Protein AF-A0AAJ2EIU6-F1 (afdb_monomer_lite)

pLDDT: mean 73.15, std 19.84, range [36.06, 94.31]

Foldseek 3Di:
DDDDDDDDDDDDDDPPDDPDCDDPDPPRDDDPVRVPVVVVVCQCQQCDAPDPVCPRPDPVNSVVSNVVCCVVCVVVVVVPPDPPDD

Structure (mmCIF, N/CA/C/O backbone):
data_AF-A0AAJ2EIU6-F1
#
_entry.id   AF-A0AAJ2EIU6-F1
#
loop_
_atom_site.group_PDB
_atom_site.id
_atom_site.type_symbol
_atom_site.label_atom_id
_atom_site.label_alt_id
_atom_site.label_comp_id
_atom_site.label_asym_id
_atom_site.label_entity_id
_atom_site.label_seq_id
_atom_site.pdbx_PDB_ins_code
_atom_site.Cartn_x
_atom_site.Cartn_y
_atom_site.Cartn_z
_atom_site.occupancy
_atom_site.B_iso_or_equiv
_atom_site.auth_seq_id
_atom_site.auth_comp_id
_atom_site.auth_asym_id
_atom_site.auth_atom_id
_atom_site.pdbx_PDB_model_num
ATOM 1 N N . MET A 1 1 ? -8.968 53.858 6.745 1.00 40.19 1 MET A N 1
ATOM 2 C CA . MET A 1 1 ? -8.555 53.745 5.329 1.00 40.19 1 MET A CA 1
ATOM 3 C C . MET A 1 1 ? -8.641 52.277 4.947 1.00 40.19 1 MET A C 1
ATOM 5 O O . MET A 1 1 ? -8.227 51.440 5.732 1.00 40.19 1 MET A O 1
ATOM 9 N N . LYS A 1 2 ? -9.325 51.968 3.843 1.00 45.75 2 LYS A N 1
ATOM 10 C CA . LYS A 1 2 ? -9.706 50.610 3.430 1.00 45.75 2 LYS A CA 1
ATOM 11 C C . LYS A 1 2 ? -8.580 50.061 2.550 1.00 45.75 2 LYS A C 1
ATOM 13 O O . LYS A 1 2 ? -8.411 50.556 1.439 1.00 45.75 2 LYS A O 1
ATOM 18 N N . HIS A 1 3 ? -7.789 49.108 3.031 1.00 46.44 3 HIS A N 1
ATOM 19 C CA . HIS A 1 3 ? -6.740 48.496 2.212 1.00 46.44 3 HIS A CA 1
ATOM 20 C C . HIS A 1 3 ? -7.314 47.250 1.539 1.00 46.44 3 HIS A C 1
ATOM 22 O O . HIS A 1 3 ? -7.464 46.201 2.156 1.00 46.44 3 HIS A O 1
ATOM 28 N N . THR A 1 4 ? -7.704 47.418 0.276 1.00 44.06 4 THR A N 1
ATOM 29 C CA . THR A 1 4 ? -8.127 46.335 -0.616 1.00 44.06 4 THR A CA 1
ATOM 30 C C . THR A 1 4 ? -6.863 45.624 -1.083 1.00 44.06 4 THR A C 1
ATOM 32 O O . THR A 1 4 ? -6.096 46.198 -1.854 1.00 44.06 4 THR A O 1
ATOM 35 N N . ILE A 1 5 ? -6.601 44.417 -0.581 1.00 49.44 5 ILE A N 1
ATOM 36 C CA . ILE A 1 5 ? -5.477 43.603 -1.050 1.00 49.44 5 ILE A CA 1
ATOM 37 C C . ILE A 1 5 ? -5.940 42.869 -2.308 1.00 49.44 5 ILE A C 1
ATOM 39 O O . ILE A 1 5 ? -6.828 42.020 -2.273 1.00 49.44 5 ILE A O 1
ATOM 43 N N . ILE A 1 6 ? -5.360 43.289 -3.427 1.00 50.22 6 ILE A N 1
ATOM 44 C CA . ILE A 1 6 ? -5.541 42.749 -4.770 1.00 50.22 6 ILE A CA 1
ATOM 45 C C . ILE A 1 6 ? -4.957 41.332 -4.793 1.00 50.22 6 ILE A C 1
ATOM 47 O O . ILE A 1 6 ? -3.811 41.121 -4.399 1.00 50.22 6 ILE A O 1
ATOM 51 N N . GLY A 1 7 ? -5.773 40.365 -5.218 1.00 40.59 7 GLY A N 1
ATOM 52 C CA . GLY A 1 7 ? -5.408 38.955 -5.300 1.00 40.59 7 GLY A CA 1
ATOM 53 C C . GLY A 1 7 ? -4.250 38.721 -6.268 1.00 40.59 7 GLY A C 1
ATOM 54 O O . GLY A 1 7 ? -4.305 39.111 -7.433 1.00 40.59 7 GLY A O 1
ATOM 55 N N . LEU A 1 8 ? -3.203 38.070 -5.769 1.00 46.31 8 LEU A N 1
ATOM 56 C CA . LEU A 1 8 ? -2.065 37.610 -6.550 1.00 46.31 8 LEU A CA 1
ATOM 57 C C . LEU A 1 8 ? -2.477 36.337 -7.307 1.00 46.31 8 LEU A C 1
ATOM 59 O O . LEU A 1 8 ? -2.544 35.256 -6.726 1.00 46.31 8 LEU A O 1
ATOM 63 N N . ALA A 1 9 ? -2.789 36.473 -8.596 1.00 51.25 9 ALA A N 1
ATOM 64 C CA . ALA A 1 9 ? -2.988 35.338 -9.490 1.00 51.25 9 ALA A CA 1
ATOM 65 C C . ALA A 1 9 ? -1.627 34.680 -9.775 1.00 51.25 9 ALA A C 1
ATOM 67 O O . ALA A 1 9 ? -0.791 35.232 -10.491 1.00 51.25 9 ALA A O 1
ATOM 68 N N . LEU A 1 10 ? -1.393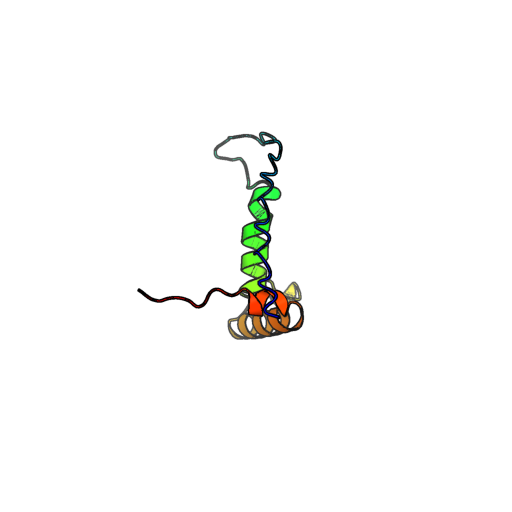 33.516 -9.169 1.00 46.97 10 LEU A N 1
ATOM 69 C CA . LEU A 1 10 ? -0.191 32.714 -9.370 1.00 46.97 10 LEU A CA 1
ATOM 70 C C . LEU A 1 10 ? -0.302 31.980 -10.718 1.00 46.97 10 LEU A C 1
ATOM 72 O O . LEU A 1 10 ? -1.164 31.119 -10.891 1.00 46.97 10 LEU A O 1
ATOM 76 N N . LEU A 1 11 ? 0.546 32.352 -11.681 1.00 47.44 11 LEU A N 1
ATOM 77 C CA . LEU A 1 11 ? 0.654 31.682 -12.978 1.00 47.44 11 LEU A CA 1
ATOM 78 C C . LEU A 1 11 ? 1.109 30.225 -12.796 1.00 47.44 11 LEU A C 1
ATOM 80 O O . LEU A 1 11 ? 2.173 29.962 -12.237 1.00 47.44 11 LEU A O 1
ATOM 84 N N . LEU A 1 12 ? 0.308 29.293 -13.319 1.00 48.31 12 LEU A N 1
ATOM 85 C CA . LEU A 1 12 ? 0.646 27.878 -13.473 1.00 48.31 12 LEU A CA 1
ATOM 86 C C . LEU A 1 12 ? 1.842 27.727 -14.426 1.00 48.31 12 LEU A C 1
ATOM 88 O O . LEU A 1 12 ? 1.735 28.005 -15.621 1.00 48.31 12 LEU A O 1
ATOM 92 N N . GLY A 1 13 ? 2.973 27.258 -13.902 1.00 43.00 13 GLY A N 1
ATOM 93 C CA . GLY A 1 13 ? 4.097 26.795 -14.709 1.00 43.00 13 GLY A CA 1
ATOM 94 C C . GLY A 1 13 ? 3.775 25.435 -15.323 1.00 43.00 13 GLY A C 1
ATOM 95 O O . GLY A 1 13 ? 3.665 24.441 -14.610 1.00 43.00 13 GLY A O 1
ATOM 96 N N . ALA A 1 14 ? 3.628 25.382 -16.645 1.00 54.25 14 ALA A N 1
ATOM 97 C CA . ALA A 1 14 ? 3.590 24.126 -17.381 1.00 54.25 14 ALA A CA 1
ATOM 98 C C . ALA A 1 14 ? 5.009 23.535 -17.417 1.00 54.25 14 ALA A C 1
ATOM 100 O O . ALA A 1 14 ? 5.855 23.967 -18.199 1.00 54.25 14 ALA A O 1
ATOM 101 N N . ALA A 1 15 ? 5.285 22.567 -16.544 1.00 52.22 15 ALA A N 1
ATOM 102 C CA . ALA A 1 15 ? 6.495 21.763 -16.622 1.00 52.22 15 ALA A CA 1
ATOM 103 C C . ALA A 1 15 ? 6.348 20.763 -17.779 1.00 52.22 15 ALA A C 1
ATOM 105 O O . ALA A 1 15 ? 5.704 19.725 -17.652 1.00 52.22 15 ALA A O 1
ATOM 106 N N . SER A 1 16 ? 6.927 21.082 -18.933 1.00 57.25 16 SER A N 1
ATOM 107 C CA . SER A 1 16 ? 7.121 20.128 -20.024 1.00 57.25 16 SER A CA 1
ATOM 108 C C . SER A 1 16 ? 8.232 19.147 -19.636 1.00 57.25 16 SER A C 1
ATOM 110 O O . SER A 1 16 ? 9.415 19.453 -19.785 1.00 57.25 16 SER A O 1
ATOM 112 N N . ALA A 1 17 ? 7.856 17.985 -19.098 1.00 60.25 17 ALA A N 1
ATOM 113 C CA . ALA A 1 17 ? 8.778 16.874 -18.883 1.00 60.25 17 ALA A CA 1
ATOM 114 C C . ALA A 1 17 ? 9.095 16.177 -20.224 1.00 60.25 17 ALA A C 1
ATOM 116 O O . ALA A 1 17 ? 8.196 16.031 -21.058 1.00 60.25 17 ALA A O 1
ATOM 117 N N . PRO A 1 18 ? 10.344 15.737 -20.468 1.00 50.91 18 PRO A N 1
ATOM 118 C CA . PRO A 1 18 ? 10.673 14.977 -21.666 1.00 50.91 18 PRO A CA 1
ATOM 119 C C . PRO A 1 18 ? 10.011 13.594 -21.614 1.00 50.91 18 PRO A C 1
ATOM 121 O O . PRO A 1 18 ? 10.231 12.820 -20.682 1.00 50.91 18 PRO A O 1
ATOM 124 N N . VAL A 1 19 ? 9.219 13.271 -22.640 1.00 57.75 19 VAL A N 1
ATOM 125 C CA . VAL A 1 19 ? 8.755 11.905 -22.905 1.00 57.75 19 VAL A CA 1
ATOM 126 C C . VAL A 1 19 ? 9.979 11.069 -23.282 1.00 57.75 19 VAL A C 1
ATOM 128 O O . VAL A 1 19 ? 10.547 11.204 -24.364 1.00 57.75 19 VAL A O 1
ATOM 131 N N . LEU A 1 20 ? 10.434 10.228 -22.356 1.00 54.72 20 LEU A N 1
ATOM 132 C CA . LEU A 1 20 ? 11.349 9.138 -22.669 1.00 54.72 20 LEU A CA 1
ATOM 133 C C . LEU A 1 20 ? 10.491 7.981 -23.181 1.00 54.72 20 LEU A C 1
ATOM 135 O O . LEU A 1 20 ? 9.772 7.356 -22.400 1.00 54.72 20 LEU A O 1
ATOM 139 N N . ALA A 1 21 ? 10.541 7.731 -24.490 1.00 56.00 21 ALA A N 1
ATOM 140 C CA . ALA A 1 21 ? 9.890 6.591 -25.123 1.00 56.00 21 ALA A CA 1
ATOM 141 C C . ALA A 1 21 ? 10.483 5.287 -24.561 1.00 56.00 21 ALA A C 1
ATOM 143 O O . ALA A 1 21 ? 11.589 4.883 -24.916 1.00 56.00 21 ALA A O 1
ATOM 144 N N . HIS A 1 22 ? 9.758 4.657 -23.640 1.00 56.16 22 HIS A N 1
ATOM 145 C CA . HIS A 1 22 ? 10.016 3.294 -23.189 1.00 56.16 22 HIS A CA 1
ATOM 146 C C . HIS A 1 22 ? 9.093 2.393 -24.008 1.00 56.16 22 HIS A C 1
ATOM 148 O O . HIS A 1 22 ? 7.910 2.695 -24.103 1.00 56.16 22 HIS A O 1
ATOM 154 N N . GLY A 1 23 ? 9.664 1.365 -24.643 1.00 53.00 23 GLY A N 1
ATOM 155 C CA . GLY A 1 23 ? 9.094 0.634 -25.781 1.00 53.00 23 GLY A CA 1
ATOM 156 C C . GLY A 1 23 ? 7.572 0.469 -25.786 1.00 53.00 23 GLY A C 1
ATOM 157 O O . GLY A 1 23 ? 7.011 -0.097 -24.864 1.00 53.00 23 GLY A O 1
ATOM 158 N N . ASP A 1 24 ? 6.922 0.900 -26.865 1.00 52.75 24 ASP A N 1
ATOM 159 C CA . ASP A 1 24 ? 5.475 0.774 -27.100 1.00 52.75 24 ASP A CA 1
ATOM 160 C C . ASP A 1 24 ? 5.101 -0.608 -27.683 1.00 52.75 24 ASP A C 1
ATOM 162 O O . ASP A 1 24 ? 4.491 -0.719 -28.748 1.00 52.75 24 ASP A O 1
ATOM 166 N N . GLY A 1 25 ? 5.521 -1.693 -27.028 1.00 55.94 25 GLY A N 1
ATOM 167 C CA . GLY A 1 25 ? 5.103 -3.057 -27.379 1.00 55.94 25 GLY A CA 1
ATOM 168 C C . GLY A 1 25 ? 3.902 -3.515 -26.539 1.00 55.94 25 GLY A C 1
ATOM 169 O O . GLY A 1 25 ? 3.790 -3.097 -25.391 1.00 55.9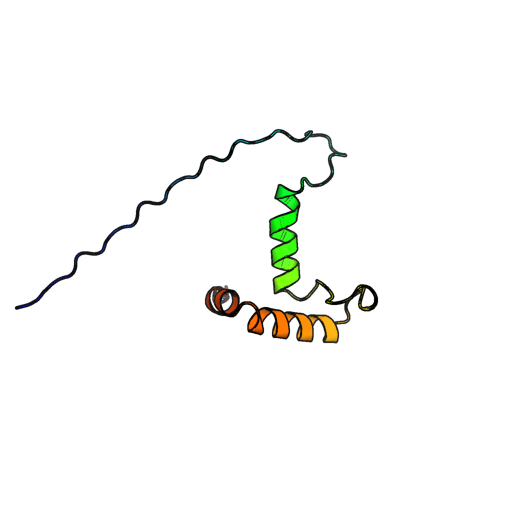4 25 GLY A O 1
ATOM 170 N N . PRO A 1 26 ? 3.028 -4.415 -27.027 1.00 58.47 26 PRO A N 1
ATOM 171 C CA . PRO A 1 26 ? 1.941 -4.989 -26.218 1.00 58.47 26 PRO A CA 1
ATOM 172 C C . PRO A 1 26 ? 2.439 -5.777 -24.986 1.00 58.47 26 PRO A C 1
ATOM 174 O O . PRO A 1 26 ? 1.671 -5.994 -24.055 1.00 58.47 26 PRO A O 1
ATOM 177 N N . ASP A 1 27 ? 3.725 -6.147 -24.966 1.00 61.12 27 ASP A N 1
ATOM 178 C CA . ASP A 1 27 ? 4.432 -6.788 -23.847 1.00 61.12 27 ASP A CA 1
ATOM 179 C C . ASP A 1 27 ? 5.289 -5.810 -23.021 1.00 61.12 27 ASP A C 1
ATOM 181 O O . ASP A 1 27 ? 6.045 -6.218 -22.136 1.00 61.12 27 ASP A O 1
ATOM 185 N N . ALA A 1 28 ? 5.219 -4.508 -23.308 1.00 67.88 28 ALA A N 1
ATOM 186 C CA . ALA A 1 28 ? 5.935 -3.517 -22.528 1.00 67.88 28 ALA A CA 1
ATOM 187 C C . ALA A 1 28 ? 5.262 -3.362 -21.164 1.00 67.88 28 ALA A C 1
ATOM 189 O O . ALA A 1 28 ? 4.183 -2.783 -21.027 1.00 67.88 28 ALA A O 1
ATOM 190 N N . GLY A 1 29 ? 5.900 -3.930 -20.141 1.00 76.31 29 GLY A N 1
ATOM 191 C CA . GLY A 1 29 ? 5.491 -3.742 -18.755 1.00 76.31 29 GLY A CA 1
ATOM 192 C C . GLY A 1 29 ? 5.395 -2.256 -18.399 1.00 76.31 29 GLY A C 1
ATOM 193 O O . GLY A 1 29 ? 6.065 -1.415 -19.002 1.00 76.31 29 GLY A O 1
ATOM 194 N N . ARG A 1 30 ? 4.563 -1.932 -17.400 1.00 80.12 30 ARG A N 1
ATOM 195 C CA . ARG A 1 30 ? 4.436 -0.554 -16.900 1.00 80.12 30 ARG A CA 1
ATOM 196 C C . ARG A 1 30 ? 5.815 0.025 -16.609 1.00 80.12 30 ARG A C 1
ATOM 198 O O . ARG A 1 30 ? 6.618 -0.591 -15.908 1.00 80.12 30 ARG A O 1
ATOM 205 N N . THR A 1 31 ? 6.056 1.231 -17.107 1.00 87.56 31 THR A N 1
ATOM 206 C CA . THR A 1 31 ? 7.256 1.979 -16.735 1.00 87.56 31 THR A CA 1
ATOM 207 C C . THR A 1 31 ? 7.179 2.379 -15.265 1.00 87.56 31 THR A C 1
ATOM 209 O O . THR A 1 31 ? 6.091 2.493 -14.696 1.00 87.56 31 THR A O 1
ATOM 212 N N . THR A 1 32 ? 8.327 2.651 -14.640 1.00 86.88 32 THR A N 1
ATOM 213 C CA . THR A 1 32 ? 8.365 3.139 -13.253 1.00 86.88 32 THR A CA 1
ATOM 214 C C . THR A 1 32 ? 7.510 4.393 -13.078 1.00 86.88 32 THR A C 1
ATOM 216 O O . THR A 1 32 ? 6.747 4.477 -12.124 1.00 86.88 32 THR A O 1
ATOM 219 N N . ALA A 1 33 ? 7.563 5.329 -14.034 1.00 88.31 33 ALA A N 1
ATOM 220 C CA . ALA A 1 33 ? 6.753 6.546 -14.005 1.00 88.31 33 ALA A CA 1
ATOM 221 C C . ALA A 1 33 ? 5.245 6.246 -13.995 1.00 88.31 33 ALA A C 1
ATOM 223 O O . ALA A 1 33 ? 4.496 6.872 -13.258 1.00 88.31 33 ALA A O 1
ATOM 224 N N . GLN A 1 34 ? 4.803 5.242 -14.755 1.00 87.19 34 GLN A N 1
ATOM 225 C CA . GLN A 1 34 ? 3.401 4.813 -14.783 1.00 87.19 34 GLN A CA 1
ATOM 226 C C . GLN A 1 34 ? 2.974 4.028 -13.532 1.00 87.19 34 GLN A C 1
ATOM 228 O O . GLN A 1 34 ? 1.780 3.823 -13.319 1.00 87.19 34 GLN A O 1
ATOM 233 N N . ALA A 1 35 ? 3.925 3.532 -12.736 1.00 90.06 35 ALA A N 1
ATOM 234 C CA . ALA A 1 35 ? 3.656 2.742 -11.539 1.00 90.06 35 ALA A CA 1
ATOM 235 C C . ALA A 1 35 ? 3.576 3.583 -10.254 1.00 90.06 35 ALA A C 1
ATOM 237 O O . ALA A 1 35 ? 3.029 3.096 -9.269 1.00 90.06 35 ALA A O 1
ATOM 238 N N . ILE A 1 36 ? 4.090 4.818 -10.258 1.00 92.00 36 ILE A N 1
ATOM 239 C CA . ILE A 1 36 ? 4.117 5.690 -9.072 1.00 92.00 36 ILE A CA 1
ATOM 240 C C . ILE A 1 36 ? 2.697 6.078 -8.647 1.00 92.00 36 ILE A C 1
ATOM 242 O O . ILE A 1 36 ? 2.287 5.721 -7.546 1.00 92.00 36 ILE A O 1
ATOM 246 N N . ASP A 1 37 ? 1.916 6.697 -9.534 1.00 91.25 37 ASP A N 1
ATOM 247 C CA . ASP A 1 37 ? 0.547 7.139 -9.232 1.00 91.25 37 ASP A CA 1
ATOM 248 C C . ASP A 1 37 ? -0.351 6.023 -8.653 1.00 91.25 37 ASP A C 1
ATOM 250 O O . ASP A 1 37 ? -0.973 6.223 -7.604 1.00 91.25 37 ASP A O 1
ATOM 254 N N . PRO A 1 38 ? -0.439 4.817 -9.260 1.00 91.19 38 PRO A N 1
ATOM 255 C CA . PRO A 1 38 ? -1.256 3.751 -8.687 1.00 91.19 38 PRO A CA 1
ATOM 256 C C . PRO A 1 38 ? -0.702 3.220 -7.359 1.00 91.19 38 PRO A C 1
ATOM 258 O O . PRO A 1 38 ? -1.484 2.748 -6.533 1.00 91.19 38 PRO A O 1
ATOM 261 N N . LEU A 1 39 ? 0.613 3.288 -7.131 1.00 92.00 39 LEU A N 1
ATOM 262 C CA . LEU A 1 39 ? 1.214 2.868 -5.868 1.00 92.00 39 LEU A CA 1
ATOM 263 C C . LEU A 1 39 ? 0.894 3.857 -4.740 1.00 92.00 39 LEU A C 1
ATOM 265 O O . LEU A 1 39 ? 0.526 3.427 -3.647 1.00 92.00 39 LEU A O 1
ATOM 269 N N . GLU A 1 40 ? 0.960 5.161 -5.012 1.00 92.62 40 GLU A N 1
ATOM 270 C CA . GLU A 1 40 ? 0.540 6.206 -4.071 1.00 92.62 40 GLU A CA 1
ATOM 271 C C . GLU A 1 40 ? -0.942 6.061 -3.710 1.00 92.62 40 GLU A C 1
ATOM 273 O O . GLU A 1 40 ? -1.316 6.091 -2.535 1.00 92.62 40 GLU A O 1
ATOM 278 N N . GLN A 1 41 ? -1.795 5.807 -4.707 1.00 92.06 41 GLN A N 1
ATOM 279 C CA . GLN A 1 41 ? -3.212 5.550 -4.467 1.00 92.06 41 GLN A CA 1
ATOM 280 C C . GLN A 1 41 ? -3.425 4.293 -3.608 1.00 92.06 41 GLN A C 1
ATOM 282 O O . GLN A 1 41 ? -4.187 4.326 -2.641 1.00 92.06 41 GLN A O 1
ATOM 287 N N . ALA A 1 42 ? -2.716 3.199 -3.897 1.00 93.12 42 ALA A N 1
ATOM 288 C CA . ALA A 1 42 ? -2.790 1.975 -3.101 1.00 93.12 42 ALA A CA 1
ATOM 289 C C . ALA A 1 42 ? -2.317 2.188 -1.652 1.00 93.12 42 ALA A C 1
ATOM 291 O O . ALA A 1 42 ? -2.840 1.552 -0.730 1.00 93.12 42 ALA A O 1
ATOM 292 N N . TRP A 1 43 ? -1.360 3.091 -1.431 1.00 91.69 43 TRP A N 1
ATOM 293 C CA . TRP A 1 43 ? -0.901 3.451 -0.095 1.00 91.69 43 TRP A CA 1
ATOM 294 C C . TRP A 1 43 ? -1.978 4.215 0.679 1.00 91.69 43 TRP A C 1
ATOM 296 O O . TRP A 1 43 ? -2.322 3.820 1.798 1.00 91.69 43 TRP A O 1
ATOM 306 N N . ARG A 1 44 ? -2.595 5.221 0.047 1.00 93.50 44 ARG A N 1
ATOM 307 C CA . ARG A 1 44 ? -3.727 5.982 0.603 1.00 93.50 44 ARG A CA 1
ATOM 308 C C . ARG A 1 44 ? -4.938 5.109 0.920 1.00 93.50 44 ARG A C 1
ATOM 310 O O . ARG A 1 44 ? -5.640 5.340 1.908 1.00 93.50 44 ARG A O 1
ATOM 317 N N . ASP A 1 45 ? -5.193 4.110 0.085 1.00 93.31 45 ASP A N 1
ATOM 318 C CA . ASP A 1 45 ? -6.298 3.171 0.263 1.00 93.31 45 ASP A CA 1
ATOM 319 C C . ASP A 1 45 ? -6.001 2.092 1.315 1.00 93.31 45 ASP A C 1
ATOM 321 O O . ASP A 1 45 ? -6.917 1.395 1.751 1.00 93.31 45 ASP A O 1
ATOM 325 N N . GLY A 1 46 ? -4.753 1.992 1.787 1.00 93.19 46 GLY A N 1
ATOM 326 C CA . GLY A 1 46 ? -4.330 1.049 2.823 1.00 93.19 46 GLY A CA 1
ATOM 327 C C . GLY A 1 46 ? -4.016 -0.357 2.304 1.00 93.19 46 GLY A C 1
ATOM 328 O O . GLY A 1 46 ? -3.848 -1.277 3.106 1.00 93.19 46 GLY A O 1
ATOM 329 N N . PHE A 1 47 ? -3.921 -0.543 0.984 1.00 93.50 47 PHE A N 1
ATOM 330 C CA . PHE A 1 47 ? -3.597 -1.837 0.376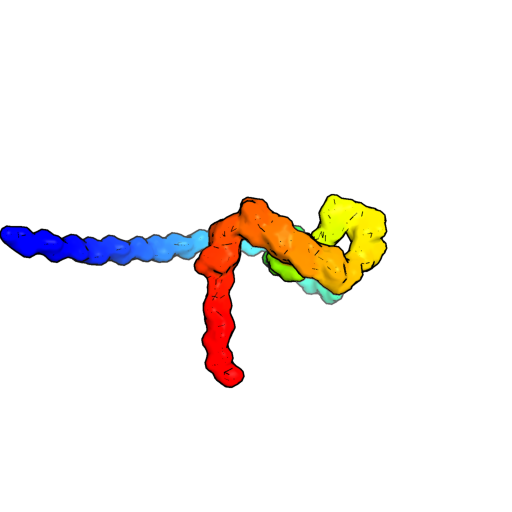 1.00 93.50 47 PHE A CA 1
ATOM 331 C C . PHE A 1 47 ? -2.134 -2.234 0.553 1.00 93.50 47 PHE A C 1
ATOM 333 O O . PHE A 1 47 ? -1.835 -3.426 0.545 1.00 93.50 47 PHE A O 1
ATOM 340 N N . LEU A 1 48 ? -1.227 -1.270 0.725 1.00 90.25 48 LEU A N 1
ATOM 341 C CA . LEU A 1 48 ? 0.174 -1.582 0.995 1.00 90.25 48 LEU A CA 1
ATOM 342 C C . LEU A 1 48 ? 0.314 -2.131 2.423 1.00 90.25 48 LEU A C 1
ATOM 344 O O . LEU A 1 48 ? 0.020 -1.407 3.381 1.00 90.25 48 LEU A O 1
ATOM 348 N N . PRO A 1 49 ? 0.742 -3.396 2.592 1.00 82.88 49 PRO A N 1
ATOM 349 C CA . PRO A 1 49 ? 1.014 -3.937 3.910 1.00 82.88 49 PRO A CA 1
ATOM 350 C C . PRO A 1 49 ? 2.260 -3.270 4.497 1.00 82.88 49 PRO A C 1
ATOM 352 O O . PRO A 1 49 ? 3.192 -2.907 3.785 1.00 82.88 49 PRO A O 1
ATOM 355 N N . HIS A 1 50 ? 2.307 -3.140 5.821 1.00 78.38 50 HIS A N 1
ATOM 356 C CA . HIS A 1 50 ? 3.496 -2.613 6.491 1.00 78.38 50 HIS A CA 1
ATOM 357 C C . HIS A 1 50 ? 4.631 -3.647 6.582 1.00 78.38 50 HIS A C 1
ATOM 359 O O . HIS A 1 50 ? 5.780 -3.286 6.827 1.00 78.38 50 HIS A O 1
ATOM 365 N N . ARG A 1 51 ? 4.301 -4.938 6.449 1.00 85.88 51 ARG A N 1
ATOM 366 C CA . ARG A 1 51 ? 5.230 -6.073 6.527 1.00 85.88 51 ARG A CA 1
ATOM 367 C C . ARG A 1 51 ? 4.840 -7.129 5.499 1.00 85.88 51 ARG A C 1
ATOM 369 O O . ARG A 1 51 ? 3.653 -7.379 5.314 1.00 85.88 51 ARG A O 1
ATOM 376 N N . ASP A 1 52 ? 5.821 -7.820 4.930 1.00 88.50 52 ASP A N 1
ATOM 377 C CA . ASP A 1 52 ? 5.600 -8.818 3.870 1.00 88.50 52 ASP A CA 1
ATOM 378 C C . ASP A 1 52 ? 4.661 -9.960 4.292 1.00 88.50 52 ASP A C 1
ATOM 380 O O . ASP A 1 52 ? 3.840 -10.425 3.506 1.00 88.50 52 ASP A O 1
ATOM 384 N N . SER A 1 53 ? 4.720 -10.375 5.562 1.00 89.12 53 SER A N 1
ATOM 385 C CA . SER A 1 53 ? 3.871 -11.442 6.115 1.00 89.12 53 SER A CA 1
ATOM 386 C C . SER A 1 53 ? 2.382 -11.088 6.183 1.00 89.12 53 SER A C 1
ATOM 388 O O . SER A 1 53 ? 1.560 -11.950 6.473 1.00 89.12 53 SER A O 1
ATOM 390 N N . GLU A 1 54 ? 2.032 -9.814 6.005 1.00 86.25 54 GLU A N 1
ATOM 391 C CA . GLU A 1 54 ? 0.653 -9.322 6.030 1.00 86.25 54 GLU A CA 1
ATOM 392 C C . GLU A 1 54 ? 0.005 -9.366 4.634 1.00 86.25 54 GLU A C 1
ATOM 394 O O . GLU A 1 54 ? -1.135 -8.937 4.472 1.00 86.25 54 GLU A O 1
ATOM 399 N N . TYR A 1 55 ? 0.707 -9.897 3.625 1.00 84.44 55 TYR A N 1
ATOM 400 C CA . TYR A 1 55 ? 0.172 -10.081 2.282 1.00 84.44 55 TYR A CA 1
ATOM 401 C C . TYR A 1 55 ? -0.477 -11.471 2.092 1.00 84.44 55 TYR A C 1
ATOM 403 O O . TYR A 1 55 ? 0.143 -12.481 2.432 1.00 84.44 55 TYR A O 1
ATOM 411 N N . PRO A 1 56 ? -1.680 -11.560 1.486 1.00 89.50 56 PRO A N 1
ATOM 412 C CA . PRO A 1 56 ? -2.533 -10.454 1.044 1.00 89.50 56 PRO A CA 1
ATOM 413 C C . PRO A 1 56 ? -3.229 -9.751 2.227 1.00 89.50 56 PRO A C 1
ATOM 415 O O . PRO A 1 56 ? -3.622 -10.412 3.192 1.00 89.50 56 PRO A O 1
ATOM 418 N N . PRO A 1 57 ? -3.419 -8.419 2.166 1.00 90.50 57 PRO A N 1
ATOM 419 C CA . PRO A 1 57 ? -3.944 -7.665 3.295 1.00 90.50 57 PRO A CA 1
ATOM 420 C C . PRO A 1 57 ? -5.402 -8.039 3.576 1.00 90.50 57 PRO A C 1
ATOM 422 O O . PRO A 1 57 ? -6.257 -8.054 2.690 1.00 90.50 57 PRO A O 1
ATOM 425 N N . THR A 1 58 ? -5.705 -8.306 4.845 1.00 93.81 58 THR A N 1
ATOM 426 C CA . THR A 1 58 ? -7.092 -8.484 5.298 1.00 93.81 58 THR A CA 1
ATOM 427 C C . THR A 1 58 ? -7.830 -7.144 5.330 1.00 93.81 58 THR A C 1
ATOM 429 O O . THR A 1 58 ? -7.208 -6.090 5.454 1.00 93.81 58 THR A O 1
ATOM 432 N N . ALA A 1 59 ? -9.166 -7.155 5.331 1.00 94.12 59 ALA A N 1
ATOM 433 C CA . ALA A 1 59 ? -9.956 -5.926 5.479 1.00 94.12 59 ALA A CA 1
ATOM 434 C C . ALA A 1 59 ? -9.605 -5.139 6.761 1.00 94.12 59 ALA A C 1
ATOM 436 O O . ALA A 1 59 ? -9.541 -3.910 6.748 1.00 94.12 59 ALA A O 1
ATOM 437 N N . ALA A 1 60 ? -9.314 -5.844 7.860 1.00 93.19 60 ALA A N 1
ATOM 438 C CA . ALA A 1 60 ? -8.879 -5.222 9.108 1.00 93.19 60 ALA A CA 1
ATOM 439 C C . ALA A 1 60 ? -7.491 -4.573 8.978 1.00 93.19 60 ALA A C 1
ATOM 441 O O . ALA A 1 60 ? -7.264 -3.487 9.510 1.00 93.19 60 ALA A O 1
ATOM 442 N N . SER A 1 61 ? -6.571 -5.217 8.255 1.00 93.19 61 SER A N 1
ATOM 443 C CA . SER A 1 61 ? -5.255 -4.656 7.933 1.00 93.19 61 SER A CA 1
ATOM 444 C C . SER A 1 61 ? -5.372 -3.404 7.071 1.00 93.19 61 SER A C 1
ATOM 446 O O . SER A 1 61 ? -4.768 -2.392 7.409 1.00 93.19 61 SER A O 1
ATOM 448 N N . ILE A 1 62 ? -6.222 -3.427 6.041 1.00 94.31 62 ILE A N 1
ATOM 449 C CA . ILE A 1 62 ? -6.475 -2.269 5.171 1.00 94.31 62 ILE A CA 1
ATOM 450 C C . ILE A 1 62 ? -6.964 -1.070 5.991 1.00 94.31 62 ILE A C 1
ATOM 452 O O . ILE A 1 62 ? -6.415 0.026 5.879 1.00 94.31 62 ILE A O 1
ATOM 456 N N . ALA A 1 63 ? -7.946 -1.275 6.875 1.00 94.19 63 ALA A N 1
ATOM 457 C CA . ALA A 1 63 ? -8.470 -0.209 7.728 1.00 94.19 63 ALA A CA 1
ATOM 458 C C . ALA A 1 63 ? -7.390 0.392 8.648 1.00 94.19 63 ALA A C 1
ATOM 460 O O . ALA A 1 63 ? -7.276 1.616 8.753 1.00 94.19 63 ALA A O 1
ATOM 461 N N . ARG A 1 64 ? -6.557 -0.452 9.274 1.00 93.69 64 ARG A N 1
ATOM 462 C CA . ARG A 1 64 ? -5.433 0.012 10.106 1.00 93.69 64 ARG A CA 1
ATOM 463 C C . ARG A 1 64 ? -4.386 0.763 9.291 1.0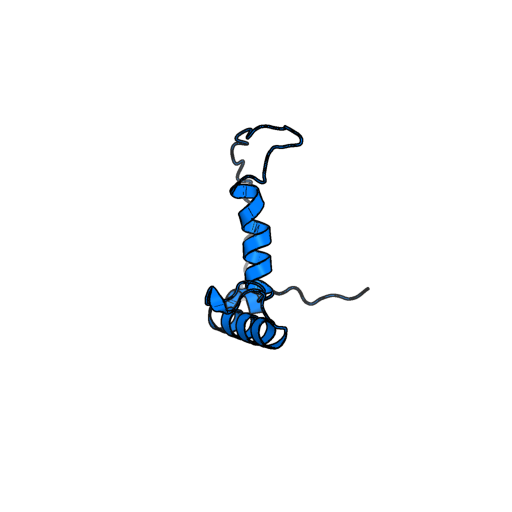0 93.69 64 ARG A C 1
ATOM 465 O O . ARG A 1 64 ? -3.917 1.808 9.736 1.00 93.69 64 ARG A O 1
ATOM 472 N N . ASN A 1 65 ? -4.027 0.259 8.114 1.00 93.50 65 ASN A N 1
ATOM 473 C CA . ASN A 1 65 ? -3.037 0.884 7.240 1.00 93.50 65 ASN A CA 1
ATOM 474 C C . ASN A 1 65 ? -3.513 2.259 6.776 1.00 93.50 65 ASN A C 1
ATOM 476 O O . ASN A 1 65 ? -2.751 3.217 6.839 1.00 93.50 65 ASN A O 1
ATOM 480 N N . LYS A 1 66 ? -4.797 2.386 6.426 1.00 93.25 66 LYS A N 1
ATOM 481 C CA . LYS A 1 66 ? -5.412 3.670 6.080 1.00 93.25 66 LYS A CA 1
ATOM 482 C C . LYS A 1 66 ? -5.393 4.661 7.245 1.00 93.25 66 LYS A C 1
ATOM 484 O O . LYS A 1 66 ? -5.068 5.830 7.055 1.00 93.25 66 LYS A O 1
ATOM 489 N N . GLN A 1 67 ? -5.698 4.206 8.463 1.00 93.19 67 GLN A N 1
ATOM 490 C CA . GLN A 1 67 ? -5.607 5.053 9.656 1.00 93.19 67 GLN A CA 1
ATOM 491 C C . GLN A 1 67 ? -4.169 5.521 9.903 1.00 93.19 67 GLN A C 1
ATOM 493 O O . GLN A 1 67 ? -3.944 6.695 10.184 1.00 93.19 67 GLN A O 1
ATOM 498 N N . ARG A 1 68 ? -3.191 4.622 9.775 1.00 92.19 68 ARG A N 1
ATOM 499 C CA . ARG A 1 68 ? -1.774 4.974 9.903 1.00 92.19 68 ARG A CA 1
ATOM 500 C C . ARG A 1 68 ? -1.329 5.962 8.834 1.00 92.19 68 ARG A C 1
ATOM 502 O O . ARG A 1 68 ? -0.705 6.958 9.179 1.00 92.19 68 ARG A O 1
ATOM 509 N N . HIS A 1 69 ? -1.718 5.735 7.582 1.00 92.06 69 HIS A N 1
ATOM 510 C CA . HIS A 1 69 ? -1.446 6.654 6.483 1.00 92.06 69 HIS A CA 1
ATOM 511 C C . HIS A 1 69 ? -1.957 8.061 6.802 1.00 92.06 69 HIS A C 1
ATOM 513 O O . HIS A 1 69 ? -1.230 9.024 6.603 1.00 92.06 69 HIS A O 1
ATOM 519 N N . ALA A 1 70 ? -3.173 8.196 7.341 1.00 92.19 70 ALA A N 1
ATOM 520 C CA . ALA A 1 70 ? -3.736 9.496 7.711 1.00 92.19 70 ALA A CA 1
ATOM 521 C C . ALA A 1 70 ? -2.972 10.199 8.852 1.00 92.19 70 ALA A C 1
ATOM 523 O O . ALA A 1 70 ? -2.915 11.425 8.878 1.00 92.19 70 ALA A O 1
ATOM 524 N N . ILE A 1 71 ? -2.390 9.438 9.786 1.00 92.56 71 ILE A N 1
ATOM 525 C CA . ILE A 1 71 ? -1.553 9.981 10.869 1.00 92.56 71 ILE A CA 1
ATOM 526 C C . ILE A 1 71 ? -0.196 10.442 10.322 1.00 92.56 71 ILE A C 1
ATOM 528 O O . ILE A 1 71 ? 0.293 11.498 10.711 1.00 92.56 71 ILE A O 1
ATOM 532 N N . GLU A 1 72 ? 0.407 9.651 9.435 1.00 91.75 72 GLU A N 1
ATOM 533 C CA . GLU A 1 72 ? 1.717 9.929 8.834 1.00 91.75 72 GLU A CA 1
ATOM 534 C C . GLU A 1 72 ? 1.638 11.050 7.771 1.00 91.75 72 GLU A C 1
ATOM 536 O O . GLU A 1 72 ? 2.582 11.825 7.633 1.00 91.75 72 GLU A O 1
ATOM 541 N N . HIS A 1 73 ? 0.495 11.185 7.082 1.00 91.19 73 HIS A N 1
ATOM 542 C CA . HIS A 1 73 ? 0.249 12.146 5.995 1.00 91.19 73 HIS A CA 1
ATOM 543 C C . HIS A 1 73 ? -1.006 12.997 6.260 1.00 91.19 73 HIS A C 1
ATOM 545 O O . HIS A 1 73 ? -2.013 12.889 5.549 1.00 91.19 73 HIS A O 1
ATOM 551 N N . PRO A 1 74 ? -0.986 13.869 7.283 1.00 88.38 74 PRO A N 1
ATOM 552 C CA . PRO A 1 74 ? -2.145 14.686 7.641 1.00 88.38 74 PRO A CA 1
ATOM 553 C C . PRO A 1 74 ? -2.580 15.642 6.515 1.00 88.38 74 PRO A C 1
ATOM 555 O O . PRO A 1 74 ? -3.763 15.965 6.400 1.00 88.38 74 PRO A O 1
ATOM 558 N N . GLN A 1 75 ? -1.655 16.065 5.649 1.00 87.94 75 GLN A N 1
ATOM 559 C CA . GLN A 1 75 ? -1.945 16.903 4.483 1.00 87.94 75 GLN A CA 1
ATOM 560 C C . GLN A 1 75 ? -2.815 16.192 3.435 1.00 87.94 75 GLN A C 1
ATOM 562 O O . GLN A 1 75 ? -3.657 16.830 2.806 1.00 87.94 75 GLN A O 1
ATOM 567 N N . ASP A 1 76 ? -2.696 14.872 3.300 1.00 83.69 76 ASP A N 1
ATOM 568 C CA . ASP A 1 76 ? -3.467 14.107 2.314 1.00 83.69 76 ASP A CA 1
ATOM 569 C C . ASP A 1 76 ? -4.923 13.936 2.757 1.00 83.69 76 ASP A C 1
ATOM 571 O O . ASP A 1 76 ? -5.837 13.884 1.931 1.00 83.69 76 ASP A O 1
ATOM 575 N N . ALA A 1 77 ? -5.155 13.915 4.074 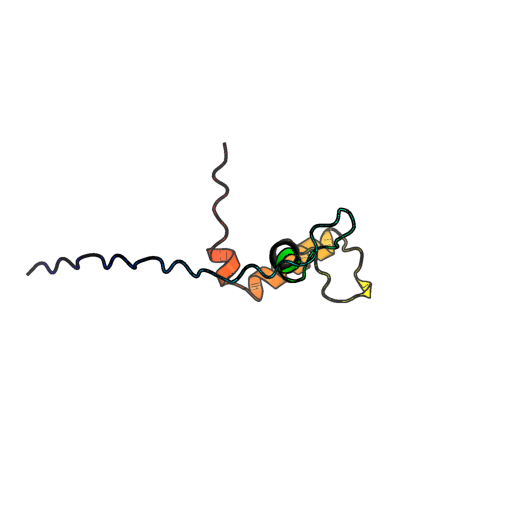1.00 70.94 77 ALA A N 1
ATOM 576 C CA . ALA A 1 77 ? -6.494 13.941 4.652 1.00 70.94 77 ALA A CA 1
ATOM 577 C C . ALA A 1 77 ? -7.197 15.290 4.418 1.00 70.94 77 ALA A C 1
ATOM 579 O O . ALA A 1 77 ? -8.409 15.316 4.213 1.00 70.94 77 ALA A O 1
ATOM 580 N N . ALA A 1 78 ? -6.447 16.398 4.401 1.00 62.09 78 ALA A N 1
ATOM 581 C CA . ALA A 1 78 ? -6.977 17.735 4.125 1.00 62.09 78 ALA A CA 1
ATOM 582 C C . ALA A 1 78 ? -7.293 17.971 2.634 1.00 62.09 78 ALA A C 1
ATOM 584 O O . ALA A 1 78 ? -8.133 18.808 2.312 1.00 62.09 78 ALA A O 1
ATOM 585 N N . ILE A 1 79 ? -6.638 17.231 1.731 1.00 59.56 79 ILE A N 1
ATOM 586 C CA . ILE A 1 79 ? -6.807 17.344 0.272 1.00 59.56 79 ILE A CA 1
ATOM 587 C C . ILE A 1 79 ? -7.861 16.361 -0.264 1.00 59.56 79 ILE A C 1
ATOM 589 O O . ILE A 1 79 ? -8.282 16.494 -1.411 1.00 59.56 79 ILE A O 1
ATOM 593 N N . ALA A 1 80 ? -8.327 15.390 0.537 1.00 57.62 80 ALA A N 1
ATOM 594 C CA . ALA A 1 80 ? -9.374 14.459 0.123 1.00 57.62 80 ALA A CA 1
ATOM 595 C C . ALA A 1 80 ? -10.593 15.243 -0.407 1.00 57.62 80 ALA A C 1
ATOM 597 O O . ALA A 1 80 ? -11.269 15.914 0.380 1.00 57.62 80 ALA A O 1
ATOM 598 N N . PRO A 1 81 ? -10.887 15.202 -1.724 1.00 49.66 81 PRO A N 1
ATOM 599 C CA . PRO A 1 81 ? -12.012 15.944 -2.253 1.00 49.66 81 PRO A CA 1
ATOM 600 C C . PRO A 1 81 ? -13.261 15.365 -1.603 1.00 49.66 81 PRO A C 1
ATOM 602 O O . PRO A 1 81 ? -13.484 14.150 -1.643 1.00 49.66 81 PRO A O 1
ATOM 605 N N . ALA A 1 82 ? -14.062 16.233 -0.980 1.00 49.19 82 ALA A N 1
ATOM 606 C CA . ALA A 1 82 ? -15.421 15.891 -0.608 1.00 49.19 82 ALA A CA 1
ATOM 607 C C . ALA A 1 82 ? -16.040 15.209 -1.829 1.00 49.19 82 ALA A C 1
ATOM 609 O O . ALA A 1 82 ? -16.079 15.790 -2.914 1.00 49.19 82 ALA A O 1
ATOM 610 N N . LYS A 1 83 ? -16.426 13.939 -1.683 1.00 51.88 83 LYS A N 1
ATOM 611 C CA . LYS A 1 83 ? -17.146 13.210 -2.720 1.00 51.88 83 LYS A CA 1
ATOM 612 C C . LYS A 1 83 ? -18.475 13.940 -2.906 1.00 51.88 83 LYS A C 1
ATOM 614 O O . LYS A 1 83 ? -19.448 13.621 -2.232 1.00 51.88 83 LYS A O 1
ATOM 619 N N . THR A 1 84 ? -18.498 14.952 -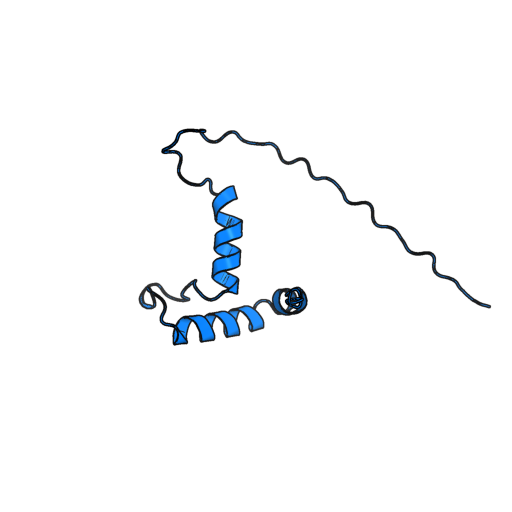3.769 1.00 42.69 84 THR A N 1
ATOM 620 C CA . THR A 1 84 ? -19.724 15.564 -4.264 1.00 42.69 84 THR A CA 1
ATOM 621 C C . THR A 1 84 ? -20.414 14.473 -5.061 1.00 42.69 84 THR A C 1
ATOM 623 O O . THR A 1 84 ? -19.975 14.096 -6.148 1.00 42.69 84 THR A O 1
ATOM 626 N N . GLY A 1 85 ? -21.405 13.862 -4.417 1.00 42.28 85 GLY A N 1
ATOM 627 C CA . GLY A 1 85 ? -22.261 12.855 -5.013 1.00 42.28 85 GLY A CA 1
ATOM 628 C C . GLY A 1 85 ? -23.045 13.441 -6.178 1.00 42.28 85 GLY A C 1
ATOM 629 O O . GLY A 1 85 ? -23.443 14.605 -6.144 1.00 42.28 85 GLY A O 1
ATOM 630 N N . ASN A 1 86 ? -23.257 12.599 -7.180 1.00 36.06 86 ASN A N 1
ATOM 631 C CA . ASN A 1 86 ? -24.317 12.728 -8.162 1.00 36.06 86 ASN A CA 1
ATOM 632 C C . ASN A 1 86 ? -25.051 11.389 -8.209 1.00 36.06 86 ASN A C 1
ATOM 634 O O . ASN A 1 86 ? -24.351 10.356 -8.061 1.00 36.06 86 ASN A O 1
#

Radius of gyration: 20.18 Å; chains: 1; bounding box: 36×65×38 Å

Secondary structure (DSSP, 8-state):
-------------------------TT-PPPHHHHHHHHHHHHHTT-S-SSGGGPSPPHHHHHHHHHHHHHH-HHHHHH-------

Sequence (86 aa):
MKHTIIGLALLLGAASAPVLAHGDGPDAGRTTAQAIDPLEQAWRDGFLPHRDSEYPPTAASIARNKQRHAIEHPQDAAIAPAKTGN